Protein AF-A0A5K1GD91-F1 (afdb_monomer_lite)

InterPro domains:
  IPR000073 Alpha/beta hydrolase fold-1 [PF00561] (4-54)
  IPR029058 Alpha/Beta hydrolase fold [G3DSA:3.40.50.1820] (1-76)
  IPR029058 Alpha/Beta hydrolase fold [SSF53474] (4-64)
  IPR044211 Pheophytinase, chloroplastic [PTHR47280] (1-76)

Organism: NCBI:txid210225

Secondary structure (DSSP, 8-state):
---S-EEEEEETHHHHHHHHHHHH-GGGEEEEEEES---GGGGSPPTTT-HHHHTT-TTTT-SSPPHHHHHHHHH-

Structure (mmCIF, N/CA/C/O backbone):
data_AF-A0A5K1GD91-F1
#
_entry.id   AF-A0A5K1GD91-F1
#
loop_
_atom_site.group_PDB
_atom_site.id
_atom_site.type_symbol
_atom_site.label_atom_id
_atom_site.label_alt_id
_atom_site.label_comp_id
_atom_site.label_asym_id
_atom_site.label_entity_id
_atom_site.label_seq_id
_atom_site.pdbx_PDB_ins_code
_atom_site.Cartn_x
_atom_site.Cartn_y
_atom_site.Cartn_z
_atom_site.occupancy
_atom_site.B_iso_or_equiv
_atom_site.auth_seq_id
_atom_site.auth_comp_id
_atom_site.auth_asym_id
_atom_site.auth_atom_id
_atom_site.pdbx_PDB_model_num
ATOM 1 N N . VAL A 1 1 ? -14.812 7.842 16.664 1.00 77.38 1 VAL A N 1
ATOM 2 C CA . VAL A 1 1 ? -14.262 6.604 16.055 1.00 77.38 1 VAL A CA 1
ATOM 3 C C . VAL A 1 1 ? -15.317 6.035 15.116 1.00 77.38 1 VAL A C 1
ATOM 5 O O . VAL A 1 1 ? -16.472 6.037 15.511 1.00 77.38 1 VAL A O 1
ATOM 8 N N . ILE A 1 2 ? -14.963 5.622 13.890 1.00 89.25 2 ILE A N 1
ATOM 9 C CA . ILE A 1 2 ? -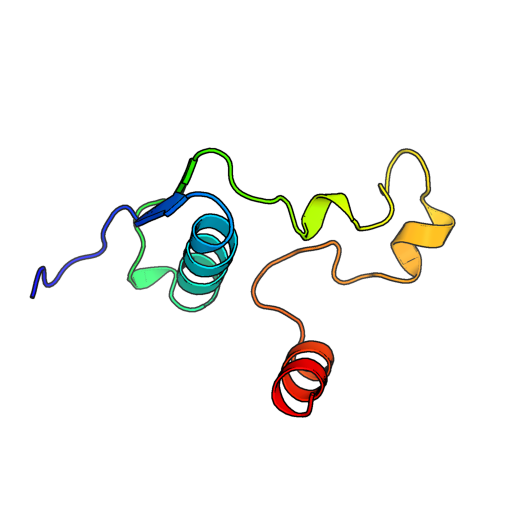15.940 5.185 12.865 1.00 89.25 2 ILE A CA 1
ATOM 10 C C . ILE A 1 2 ? -16.548 3.797 13.165 1.00 89.25 2 ILE A C 1
ATOM 12 O O . ILE A 1 2 ? -17.682 3.545 12.776 1.00 89.25 2 ILE A O 1
ATOM 16 N N . GLY A 1 3 ? -15.843 2.921 13.895 1.00 93.69 3 GLY A N 1
ATOM 17 C CA . GLY A 1 3 ? -16.390 1.653 14.419 1.00 93.69 3 GLY A CA 1
ATOM 18 C C . GLY A 1 3 ? -16.661 0.567 13.371 1.00 93.69 3 GLY A C 1
ATOM 19 O O . GLY A 1 3 ? -17.202 -0.482 13.696 1.00 93.69 3 GLY A O 1
ATOM 20 N N . GLN A 1 4 ? -16.287 0.813 12.119 1.00 96.31 4 GLN A N 1
ATOM 21 C CA . GLN A 1 4 ? -16.460 -0.100 10.996 1.00 96.31 4 GLN A CA 1
ATOM 22 C C . GLN A 1 4 ? -15.294 0.063 10.012 1.00 96.31 4 GLN A C 1
ATOM 24 O O . GLN A 1 4 ? -14.624 1.101 10.044 1.00 96.31 4 GLN A O 1
ATOM 29 N N . PRO A 1 5 ? -15.079 -0.906 9.107 1.00 97.44 5 PRO A N 1
ATOM 30 C CA . PRO A 1 5 ? -14.026 -0.820 8.102 1.00 97.44 5 PRO A CA 1
ATOM 31 C C . PRO A 1 5 ? -14.253 0.364 7.147 1.00 97.44 5 PRO A C 1
ATOM 33 O O . PRO A 1 5 ? -15.403 0.718 6.844 1.00 97.44 5 PRO A O 1
ATOM 36 N N . VAL A 1 6 ? -13.175 0.972 6.646 1.00 97.56 6 VAL A N 1
ATOM 37 C CA . VAL A 1 6 ? -13.226 2.212 5.842 1.00 97.56 6 VAL A CA 1
ATOM 38 C C . VAL A 1 6 ? -12.422 2.124 4.550 1.00 97.56 6 VAL A C 1
ATOM 40 O O . VAL A 1 6 ? -11.534 1.287 4.411 1.00 97.56 6 VAL A O 1
ATOM 43 N N . TYR A 1 7 ? -12.725 3.003 3.597 1.00 97.88 7 TYR A N 1
ATOM 44 C CA . TYR A 1 7 ? -11.849 3.233 2.451 1.00 97.88 7 TYR A CA 1
ATOM 45 C C . TYR A 1 7 ? -10.673 4.113 2.867 1.00 97.88 7 TYR A C 1
ATOM 47 O O . TYR A 1 7 ? -10.861 5.120 3.550 1.00 97.88 7 TYR A O 1
ATOM 55 N N . VAL A 1 8 ? -9.469 3.744 2.437 1.00 97.56 8 VAL A N 1
ATOM 56 C CA . VAL A 1 8 ? -8.237 4.480 2.732 1.00 97.56 8 VAL A CA 1
ATOM 57 C C . VAL A 1 8 ? -7.724 5.119 1.450 1.00 97.56 8 VAL A C 1
ATOM 59 O O . VAL A 1 8 ? -7.584 4.454 0.425 1.00 97.56 8 VAL A O 1
ATOM 62 N N . VAL A 1 9 ? -7.431 6.414 1.502 1.00 97.25 9 VAL A N 1
ATOM 63 C CA . VAL A 1 9 ? -6.848 7.151 0.378 1.00 97.25 9 VAL A CA 1
ATOM 64 C C . VAL A 1 9 ? -5.407 7.494 0.721 1.00 97.25 9 VAL A C 1
ATOM 66 O O . VAL A 1 9 ? -5.144 8.089 1.764 1.00 97.25 9 VAL A O 1
ATOM 69 N N . GLY A 1 10 ? -4.474 7.121 -0.151 1.00 95.44 10 GLY A N 1
ATOM 70 C CA . GLY A 1 10 ? -3.053 7.392 0.026 1.00 95.44 10 GLY A CA 1
ATOM 71 C C . GLY A 1 10 ? -2.483 8.184 -1.143 1.00 95.44 10 GLY A C 1
ATOM 72 O O . GLY A 1 10 ? -2.533 7.715 -2.279 1.00 95.44 10 GLY A O 1
ATOM 73 N N . ASN A 1 11 ? -1.915 9.364 -0.866 1.00 95.06 11 ASN A N 1
ATOM 74 C CA . ASN A 1 11 ? -1.211 10.174 -1.862 1.00 95.06 11 ASN A CA 1
ATOM 75 C C . ASN A 1 11 ? 0.312 10.045 -1.731 1.00 95.06 11 ASN A C 1
ATOM 77 O O . ASN A 1 11 ? 0.826 10.173 -0.620 1.00 95.06 11 ASN A O 1
ATOM 81 N N . SER A 1 12 ? 1.041 9.861 -2.838 1.00 91.25 12 SER A N 1
ATOM 82 C CA . SER A 1 12 ? 2.512 9.734 -2.833 1.00 91.25 12 SER A CA 1
ATOM 83 C C . SER A 1 12 ? 2.991 8.650 -1.846 1.00 91.25 12 SER A C 1
ATOM 85 O O . SER A 1 12 ? 2.552 7.502 -1.951 1.00 91.25 12 SER A O 1
ATOM 87 N N . LEU A 1 13 ? 3.830 8.990 -0.859 1.00 90.06 13 LEU A N 1
ATOM 88 C CA . LEU A 1 13 ? 4.244 8.095 0.230 1.00 90.06 13 LEU A CA 1
ATOM 89 C C . LEU A 1 13 ? 3.051 7.552 1.037 1.00 90.06 13 LEU A C 1
ATOM 91 O O . LEU A 1 13 ? 3.075 6.413 1.496 1.00 90.06 13 LEU A O 1
ATOM 95 N N . GLY A 1 14 ? 1.969 8.321 1.158 1.00 92.56 14 GLY A N 1
ATOM 96 C CA . GLY A 1 14 ? 0.739 7.869 1.804 1.00 92.56 14 GLY A CA 1
ATOM 97 C C . GLY A 1 14 ? 0.115 6.652 1.117 1.00 92.56 14 GLY A C 1
ATOM 98 O O . GLY A 1 14 ? -0.558 5.868 1.776 1.00 92.56 14 GLY A O 1
ATOM 99 N N . GLY A 1 15 ? 0.371 6.443 -0.180 1.00 92.62 15 GLY A N 1
ATOM 100 C CA . GLY A 1 15 ? -0.049 5.233 -0.889 1.00 92.62 15 GLY A CA 1
ATOM 101 C C . GLY A 1 15 ? 0.647 3.972 -0.375 1.00 92.62 15 GLY A C 1
ATOM 102 O O . GLY A 1 15 ? -0.011 2.955 -0.167 1.00 92.62 15 GLY A O 1
ATOM 103 N N . PHE A 1 16 ? 1.950 4.055 -0.084 1.00 89.12 16 PHE A N 1
ATOM 104 C CA . PHE A 1 16 ? 2.694 2.967 0.560 1.00 89.12 16 PHE A CA 1
ATOM 105 C C . PHE A 1 16 ? 2.106 2.637 1.933 1.00 89.12 16 PHE A C 1
ATOM 107 O O . PHE A 1 16 ? 1.821 1.476 2.220 1.00 89.12 16 PHE A O 1
ATOM 114 N N . VAL A 1 17 ? 1.853 3.661 2.752 1.00 91.38 17 VAL A N 1
ATOM 115 C CA . VAL A 1 17 ? 1.262 3.489 4.088 1.00 91.38 17 VAL A CA 1
ATOM 116 C C . VAL A 1 17 ? -0.137 2.873 3.997 1.00 91.38 17 VAL A C 1
ATOM 118 O O . VAL A 1 17 ? -0.448 1.951 4.747 1.00 91.38 17 VAL A O 1
ATOM 121 N N . ALA A 1 18 ? -0.965 3.328 3.053 1.00 94.38 18 ALA A N 1
ATOM 122 C CA . ALA A 1 18 ? -2.321 2.823 2.858 1.00 94.38 18 ALA A CA 1
ATOM 123 C C . ALA A 1 18 ? -2.346 1.337 2.471 1.0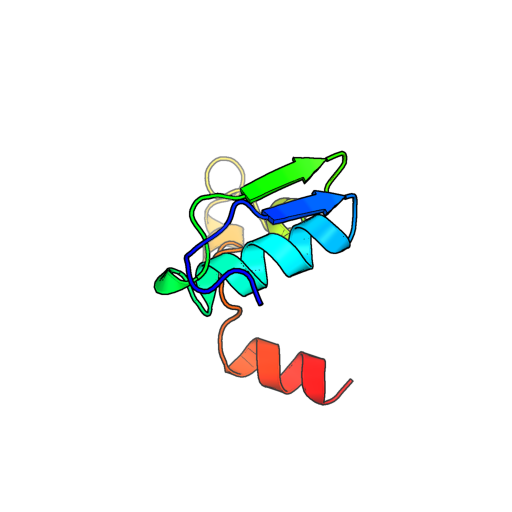0 94.38 18 ALA A C 1
ATOM 125 O O . ALA A 1 18 ? -3.126 0.570 3.035 1.00 94.38 18 ALA A O 1
ATOM 126 N N . VAL A 1 19 ? -1.474 0.911 1.551 1.00 92.31 19 VAL A N 1
ATOM 127 C CA . VAL A 1 19 ? -1.368 -0.505 1.160 1.00 92.31 19 VAL A CA 1
ATOM 128 C C . VAL A 1 19 ? -0.785 -1.347 2.290 1.00 92.31 19 VAL A C 1
ATOM 130 O O . VAL A 1 19 ? -1.274 -2.447 2.537 1.00 92.31 19 VAL A O 1
ATOM 133 N N . TYR A 1 20 ? 0.202 -0.830 3.025 1.00 91.38 20 TYR A N 1
ATOM 134 C CA . TYR A 1 20 ? 0.748 -1.528 4.186 1.00 91.38 20 TYR A CA 1
ATOM 135 C C . TYR A 1 20 ? -0.313 -1.741 5.271 1.00 91.38 20 TYR A C 1
ATOM 137 O O . TYR A 1 20 ? -0.418 -2.840 5.818 1.00 91.38 20 TYR A O 1
ATOM 145 N N . LEU A 1 21 ? -1.134 -0.724 5.544 1.00 94.25 21 LEU A N 1
ATOM 146 C CA . LEU A 1 21 ? -2.256 -0.814 6.475 1.00 94.25 21 LEU A CA 1
ATOM 147 C C . LEU A 1 21 ? -3.280 -1.855 6.013 1.00 94.25 21 LEU A C 1
ATOM 149 O O . LEU A 1 21 ? -3.639 -2.726 6.800 1.00 94.25 21 LEU A O 1
ATOM 153 N N . ALA A 1 22 ? -3.702 -1.794 4.748 1.00 95.00 22 ALA A N 1
ATOM 154 C CA . ALA A 1 22 ? -4.686 -2.712 4.179 1.00 95.00 22 ALA A CA 1
ATOM 155 C C . ALA A 1 22 ? -4.208 -4.168 4.176 1.00 95.00 22 ALA A C 1
ATOM 157 O O . ALA A 1 22 ? -4.992 -5.074 4.428 1.00 95.00 22 ALA A O 1
ATOM 158 N N . ALA A 1 23 ? -2.920 -4.395 3.924 1.00 92.94 23 ALA A N 1
ATOM 159 C CA . ALA A 1 23 ? -2.349 -5.733 3.951 1.00 92.94 23 ALA A CA 1
ATOM 160 C C . ALA A 1 23 ? -2.133 -6.266 5.376 1.00 92.94 23 ALA A C 1
ATOM 162 O O . ALA A 1 23 ? -2.206 -7.471 5.594 1.00 92.94 23 ALA A O 1
ATOM 163 N N . SER A 1 24 ? -1.850 -5.383 6.339 1.00 93.38 24 SER A N 1
ATOM 164 C CA . SER A 1 24 ? -1.585 -5.777 7.731 1.00 93.38 24 SER A CA 1
ATOM 165 C C . SER A 1 24 ? -2.853 -5.903 8.579 1.00 93.38 24 SER A C 1
ATOM 167 O O . SER A 1 24 ? -2.840 -6.644 9.553 1.00 93.38 24 SER A O 1
ATOM 169 N N . ASN A 1 25 ? -3.918 -5.171 8.233 1.00 95.31 25 ASN A N 1
ATOM 170 C CA . ASN A 1 25 ? -5.199 -5.140 8.952 1.00 95.31 25 ASN A CA 1
ATOM 171 C C . ASN A 1 25 ? -6.368 -5.125 7.941 1.00 95.31 25 ASN A C 1
ATOM 173 O O . ASN A 1 25 ? -7.099 -4.128 7.841 1.00 95.31 25 ASN A O 1
ATOM 177 N N . PRO A 1 26 ? -6.518 -6.177 7.113 1.00 95.62 26 PRO A N 1
ATOM 178 C CA . PRO A 1 26 ? -7.525 -6.218 6.051 1.00 95.62 26 PRO A CA 1
ATOM 179 C C . PRO A 1 26 ? -8.960 -6.089 6.580 1.00 95.62 26 PRO A C 1
ATOM 181 O O . PRO A 1 26 ? -9.826 -5.549 5.897 1.00 95.62 26 PRO A O 1
ATOM 184 N N . GLU A 1 27 ? -9.216 -6.513 7.816 1.00 96.69 27 GLU A N 1
ATOM 185 C CA . GLU A 1 27 ? -10.505 -6.382 8.491 1.00 96.69 27 GLU A CA 1
ATOM 186 C C . GLU A 1 27 ? -10.902 -4.929 8.770 1.00 96.69 27 GLU A C 1
ATOM 188 O O . GLU A 1 27 ? -12.079 -4.665 8.988 1.00 96.69 27 GLU A O 1
ATOM 193 N N . LEU A 1 28 ? -9.961 -3.978 8.739 1.00 96.06 28 LEU A N 1
ATOM 194 C CA . LEU A 1 28 ? -10.220 -2.552 8.967 1.00 96.06 28 LEU A CA 1
ATOM 195 C C . LEU A 1 28 ? -10.393 -1.753 7.667 1.00 96.06 28 LEU A C 1
ATOM 197 O O . LEU A 1 28 ? -10.821 -0.594 7.712 1.00 96.06 28 LEU A O 1
ATOM 201 N N . VAL A 1 29 ? -10.085 -2.342 6.506 1.00 97.31 29 VAL A N 1
ATOM 202 C CA . VAL A 1 29 ? -10.003 -1.622 5.227 1.00 97.31 29 VAL A CA 1
ATOM 203 C C . VAL A 1 29 ? -10.961 -2.207 4.188 1.00 97.31 29 VAL A C 1
ATOM 205 O O . VAL A 1 29 ? -10.788 -3.323 3.715 1.00 97.31 29 VAL A O 1
ATOM 208 N N . LYS A 1 30 ? -11.951 -1.413 3.759 1.00 97.69 30 LYS A N 1
ATOM 209 C CA . LYS A 1 30 ? -12.883 -1.767 2.664 1.00 97.69 30 LYS A CA 1
ATOM 210 C C . LYS A 1 30 ? -12.238 -1.691 1.281 1.00 97.69 30 LYS A C 1
ATOM 212 O O . LYS A 1 30 ? -12.713 -2.318 0.341 1.00 97.69 30 LYS A O 1
ATOM 217 N N . GLY A 1 31 ? -11.196 -0.879 1.141 1.00 96.50 31 GLY A N 1
ATOM 218 C CA . GLY A 1 31 ? -10.470 -0.697 -0.109 1.00 96.50 31 GLY A CA 1
ATOM 219 C C . GLY A 1 31 ? -9.473 0.452 -0.026 1.00 96.50 31 GLY A C 1
ATOM 220 O O . GLY A 1 31 ? -9.532 1.273 0.893 1.00 96.50 31 GLY A O 1
ATOM 221 N N . VAL A 1 32 ? -8.570 0.515 -1.005 1.00 96.25 32 VAL A N 1
ATOM 222 C CA . VAL A 1 32 ? -7.514 1.531 -1.079 1.00 96.25 32 VAL A CA 1
ATOM 223 C C . VAL A 1 32 ? -7.611 2.304 -2.391 1.00 96.25 32 VAL A C 1
ATOM 225 O O . VAL A 1 32 ? -7.710 1.706 -3.457 1.00 96.25 32 VAL A O 1
ATOM 228 N N . THR A 1 33 ? -7.551 3.633 -2.316 1.00 96.81 33 THR A N 1
ATOM 229 C CA . THR A 1 33 ? -7.382 4.523 -3.475 1.00 96.81 33 THR A CA 1
ATOM 230 C C . THR A 1 33 ? -5.989 5.138 -3.444 1.00 96.81 33 THR A C 1
ATOM 232 O O . THR A 1 33 ? -5.586 5.729 -2.441 1.00 96.81 33 THR A O 1
ATOM 235 N N . LEU A 1 34 ? -5.257 5.012 -4.548 1.00 94.44 34 LEU A N 1
ATOM 236 C CA . LEU A 1 34 ? -3.880 5.479 -4.678 1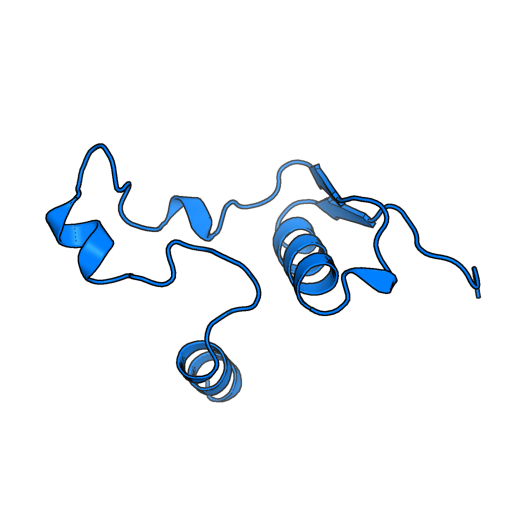.00 94.44 34 LEU A CA 1
ATOM 237 C C . LEU A 1 34 ? -3.825 6.714 -5.577 1.00 94.44 34 LEU A C 1
ATOM 239 O O . LEU A 1 34 ? -4.156 6.639 -6.757 1.00 94.44 34 LEU A O 1
ATOM 243 N N . LEU A 1 35 ? -3.396 7.846 -5.019 1.00 94.38 35 LEU A N 1
ATOM 244 C CA . LEU A 1 35 ? -3.299 9.126 -5.722 1.00 94.38 35 LEU A CA 1
ATOM 245 C C . LEU A 1 35 ? -1.831 9.481 -5.927 1.00 94.38 35 LEU A C 1
ATOM 247 O O . LEU A 1 35 ? -1.112 9.685 -4.956 1.00 94.38 35 LEU A O 1
ATOM 251 N N . ASN A 1 36 ? -1.348 9.526 -7.171 1.00 91.50 36 ASN A N 1
ATOM 252 C CA . ASN A 1 36 ? 0.070 9.809 -7.457 1.00 91.50 36 ASN A CA 1
ATOM 253 C C . ASN A 1 36 ? 1.029 8.995 -6.560 1.00 91.50 36 ASN A C 1
ATOM 255 O O . ASN A 1 36 ? 2.055 9.499 -6.102 1.00 91.50 36 ASN A O 1
ATOM 259 N N . ALA A 1 37 ? 0.624 7.775 -6.195 1.00 86.06 37 ALA A N 1
ATOM 260 C CA . ALA A 1 37 ? 1.316 6.988 -5.192 1.00 86.06 37 ALA A CA 1
ATOM 261 C C . ALA A 1 37 ? 2.619 6.469 -5.780 1.00 86.06 37 ALA A C 1
ATOM 263 O O . ALA A 1 37 ? 2.622 5.936 -6.889 1.00 86.06 37 ALA A O 1
ATOM 264 N N . THR A 1 38 ? 3.710 6.594 -5.028 1.00 70.88 38 THR A N 1
ATOM 265 C CA . THR A 1 38 ? 5.006 6.080 -5.464 1.00 70.88 38 THR A CA 1
ATOM 266 C C . THR A 1 38 ? 4.935 4.555 -5.479 1.00 70.88 38 THR A C 1
ATOM 268 O O . THR A 1 38 ? 4.774 3.949 -4.414 1.00 70.88 38 THR A O 1
ATOM 271 N N . PRO A 1 39 ? 5.036 3.901 -6.649 1.00 63.16 39 PRO A N 1
ATOM 272 C CA . PRO A 1 39 ? 4.968 2.459 -6.711 1.00 63.16 39 PRO A CA 1
ATOM 273 C C . PRO A 1 39 ? 6.322 1.904 -6.273 1.00 63.16 39 PRO A C 1
ATOM 275 O O . PRO A 1 39 ? 7.190 1.662 -7.104 1.00 63.16 39 PRO A O 1
ATOM 278 N N . PHE A 1 40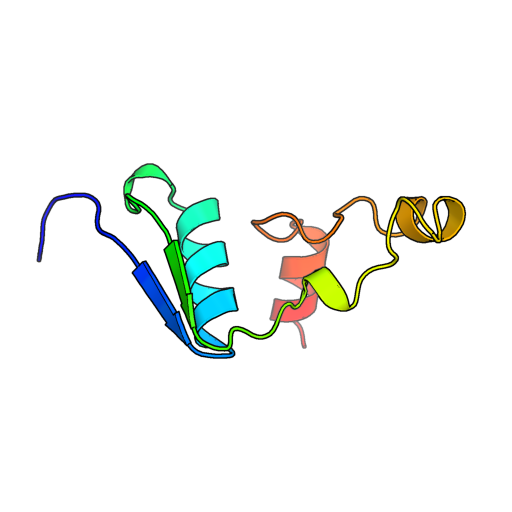 ? 6.530 1.689 -4.973 1.00 68.31 40 PHE A N 1
ATOM 279 C CA . PHE A 1 40 ? 7.756 1.032 -4.493 1.00 68.31 40 PHE A CA 1
ATOM 280 C C . PHE A 1 40 ? 7.915 -0.385 -5.085 1.00 68.31 40 PHE A C 1
ATOM 282 O O . PHE A 1 40 ? 9.029 -0.872 -5.241 1.00 68.31 40 PHE A O 1
ATOM 289 N N . TRP A 1 41 ? 6.814 -1.004 -5.524 1.00 67.25 41 TRP A N 1
ATOM 290 C CA . TRP A 1 41 ? 6.782 -2.225 -6.342 1.00 67.25 41 TRP A CA 1
ATOM 291 C C . TRP A 1 41 ? 7.359 -2.048 -7.760 1.00 67.25 41 TRP A C 1
ATOM 293 O O . TRP A 1 41 ? 7.833 -3.015 -8.346 1.00 67.25 41 TRP A O 1
ATOM 303 N N . GLY A 1 42 ? 7.373 -0.831 -8.310 1.00 61.16 42 GLY A N 1
ATOM 304 C CA . GLY A 1 42 ? 7.940 -0.522 -9.629 1.00 61.16 42 GLY A CA 1
ATOM 305 C C . GLY A 1 42 ? 9.472 -0.509 -9.676 1.00 61.16 42 GLY A C 1
ATOM 306 O O . GLY A 1 42 ? 10.039 -0.486 -10.763 1.00 61.16 42 GLY A O 1
ATOM 307 N N . LEU A 1 43 ? 10.145 -0.543 -8.520 1.00 70.94 43 LEU A N 1
ATOM 308 C CA . LEU A 1 43 ? 11.608 -0.647 -8.423 1.00 70.94 43 LEU A CA 1
ATOM 309 C C . LEU A 1 43 ? 12.106 -2.100 -8.450 1.00 70.94 43 LEU A C 1
ATOM 311 O O . LEU A 1 43 ? 13.311 -2.340 -8.502 1.00 70.94 43 LEU A O 1
ATOM 315 N N . LEU A 1 44 ? 11.195 -3.075 -8.396 1.00 82.12 44 LEU A N 1
ATOM 316 C CA . LEU A 1 44 ? 11.544 -4.490 -8.401 1.00 82.12 44 LEU A CA 1
ATOM 317 C C . LEU A 1 44 ? 11.650 -5.034 -9.831 1.00 82.12 44 LEU A C 1
ATOM 319 O O . LEU A 1 44 ? 10.964 -4.547 -10.734 1.00 82.12 44 LEU A O 1
ATOM 323 N N . PRO A 1 45 ? 12.483 -6.066 -10.065 1.00 83.00 45 PRO A N 1
ATOM 324 C CA . PRO A 1 45 ? 12.612 -6.654 -11.390 1.00 83.00 45 PRO A CA 1
ATOM 325 C C . PRO A 1 45 ? 11.270 -7.201 -11.881 1.00 83.00 45 PRO A C 1
ATOM 327 O O . PRO A 1 45 ? 10.640 -8.024 -11.216 1.00 83.00 45 PRO A O 1
ATOM 330 N N . ASN A 1 46 ? 10.849 -6.776 -13.072 1.00 83.31 46 ASN A N 1
ATOM 331 C CA . ASN A 1 46 ? 9.612 -7.257 -13.675 1.00 83.31 46 ASN A CA 1
ATOM 332 C C . ASN A 1 46 ? 9.750 -8.759 -14.025 1.00 83.31 46 ASN A C 1
ATOM 334 O O . ASN A 1 46 ? 10.681 -9.137 -14.742 1.00 83.31 46 ASN A O 1
ATOM 338 N N . PRO A 1 47 ? 8.843 -9.630 -13.547 1.00 83.69 47 PRO A N 1
ATOM 339 C CA . PRO A 1 47 ? 8.941 -11.076 -13.746 1.00 83.69 47 PRO A CA 1
ATOM 340 C C . PRO A 1 47 ? 8.730 -11.520 -15.200 1.00 83.69 47 PRO A C 1
ATOM 342 O O . PRO A 1 47 ? 9.215 -12.586 -15.573 1.00 83.69 47 PRO A O 1
ATOM 345 N N . VAL A 1 48 ? 8.048 -10.714 -16.020 1.00 86.88 48 VAL A N 1
ATOM 346 C CA . VAL A 1 48 ? 7.818 -10.975 -17.449 1.00 86.88 48 VAL A CA 1
ATOM 347 C C . VAL A 1 48 ? 9.059 -10.626 -18.265 1.00 86.88 48 VAL A C 1
ATOM 349 O O . VAL A 1 48 ? 9.508 -11.432 -19.074 1.00 86.88 48 VAL A O 1
ATOM 352 N N . THR A 1 49 ? 9.648 -9.447 -18.046 1.00 88.81 49 THR A N 1
ATOM 353 C CA . THR A 1 49 ? 10.815 -8.998 -18.829 1.00 88.81 49 THR A CA 1
ATOM 354 C C . THR A 1 49 ? 12.139 -9.543 -18.292 1.00 88.81 49 THR A C 1
ATOM 356 O O . THR A 1 49 ? 13.087 -9.713 -19.053 1.00 88.81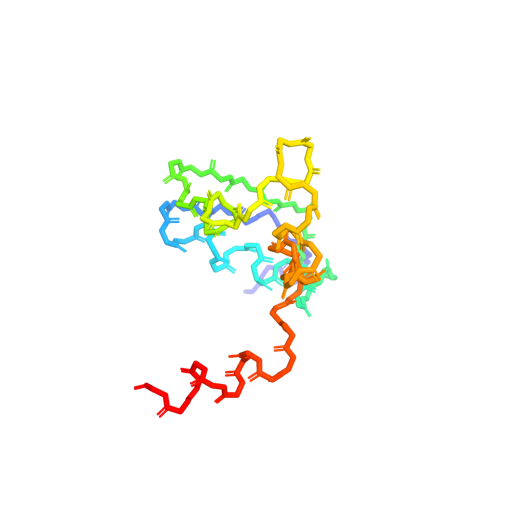 49 THR A O 1
ATOM 359 N N . SER A 1 50 ? 12.215 -9.828 -16.988 1.00 88.56 50 SER A N 1
ATOM 360 C CA . SER A 1 50 ? 13.454 -10.162 -16.274 1.00 88.56 50 SER A CA 1
ATOM 361 C C . SER A 1 50 ? 13.274 -11.335 -15.289 1.00 88.56 50 SER A C 1
ATOM 363 O O . SER A 1 50 ? 13.580 -11.201 -14.099 1.00 88.56 50 SER A O 1
ATOM 365 N N . PRO A 1 51 ? 12.842 -12.528 -15.747 1.00 88.81 51 PRO A N 1
ATOM 366 C CA . PRO A 1 51 ? 12.445 -13.642 -14.876 1.00 88.81 51 PRO A CA 1
ATOM 367 C C . PRO A 1 51 ? 13.564 -14.159 -13.962 1.00 88.81 51 PRO A C 1
ATOM 369 O O . PRO A 1 51 ? 13.309 -14.547 -12.824 1.00 88.81 51 PRO A O 1
ATOM 372 N N . LYS A 1 52 ? 14.823 -14.156 -14.425 1.00 90.56 52 LYS A N 1
ATOM 373 C CA . LYS A 1 52 ? 15.970 -14.589 -13.605 1.00 90.56 52 LYS A CA 1
ATOM 374 C C . LYS A 1 52 ? 16.247 -13.624 -12.448 1.00 90.56 52 LYS A C 1
ATOM 376 O O . LYS A 1 52 ? 16.506 -14.081 -11.342 1.00 90.56 52 LYS A O 1
ATOM 381 N N . LEU A 1 53 ? 16.155 -12.315 -12.695 1.00 87.00 53 LEU A N 1
ATOM 382 C CA . LEU A 1 53 ? 16.346 -11.289 -11.666 1.00 87.00 53 LEU A CA 1
ATOM 383 C C . LEU A 1 53 ? 15.168 -11.255 -10.689 1.00 87.00 53 LEU A C 1
ATOM 385 O O . LEU A 1 53 ? 15.384 -11.144 -9.488 1.00 87.00 53 LEU A O 1
ATOM 389 N N . ALA A 1 54 ? 13.937 -11.426 -11.176 1.00 86.62 54 ALA A N 1
ATOM 390 C CA . ALA A 1 54 ? 12.748 -11.459 -10.324 1.00 86.62 54 ALA A CA 1
ATOM 391 C C . ALA A 1 54 ? 12.792 -12.600 -9.290 1.00 86.62 54 ALA A C 1
ATOM 393 O O . ALA A 1 54 ? 12.371 -12.415 -8.153 1.00 86.62 54 ALA A O 1
ATOM 394 N N . ARG A 1 55 ? 13.385 -13.755 -9.633 1.00 86.06 55 ARG A N 1
ATOM 395 C CA . ARG A 1 55 ? 13.577 -14.879 -8.692 1.00 86.06 55 ARG A CA 1
ATOM 396 C C . ARG A 1 55 ? 14.477 -14.548 -7.499 1.00 86.06 55 ARG A C 1
ATOM 398 O O . ARG A 1 55 ? 14.347 -15.196 -6.466 1.00 86.06 55 ARG A O 1
ATOM 405 N N . LEU A 1 56 ? 15.367 -13.562 -7.624 1.00 84.56 56 LEU A N 1
ATOM 406 C CA . LEU A 1 56 ? 16.220 -13.106 -6.519 1.00 84.56 56 LEU A CA 1
ATOM 407 C C . LEU A 1 56 ? 15.457 -12.217 -5.523 1.00 84.56 56 LEU A C 1
ATOM 409 O O . LEU A 1 56 ? 15.896 -12.057 -4.389 1.00 84.56 56 LEU A O 1
ATOM 413 N N . PHE A 1 57 ? 14.299 -11.683 -5.922 1.00 80.12 57 PHE A N 1
ATOM 414 C CA . PHE A 1 57 ? 13.420 -10.860 -5.094 1.00 80.12 57 PHE A CA 1
ATOM 415 C C . PHE A 1 57 ? 12.040 -11.525 -4.976 1.00 80.12 57 PHE A C 1
ATOM 417 O O . PHE A 1 57 ? 11.047 -10.979 -5.464 1.00 80.12 57 PHE A O 1
ATOM 424 N N . PRO A 1 58 ? 11.942 -12.699 -4.315 1.00 70.25 58 PRO A N 1
ATOM 425 C CA . PRO A 1 58 ? 10.719 -13.509 -4.288 1.00 70.25 58 PRO A CA 1
ATOM 426 C C . PRO A 1 58 ? 9.526 -12.782 -3.658 1.00 70.25 58 PRO A C 1
ATOM 428 O O . PRO A 1 58 ? 8.380 -13.127 -3.914 1.00 70.25 58 PRO A O 1
ATOM 431 N N . TRP A 1 59 ? 9.796 -11.749 -2.858 1.00 75.06 59 TRP A N 1
ATOM 432 C CA . TRP A 1 59 ? 8.787 -10.898 -2.244 1.00 75.06 59 TRP A CA 1
ATOM 433 C C . TRP A 1 59 ? 7.969 -10.079 -3.261 1.00 75.06 59 TRP A C 1
ATOM 435 O O . TRP A 1 59 ? 6.865 -9.660 -2.924 1.00 75.06 59 TRP A O 1
ATOM 445 N N . ALA A 1 60 ? 8.460 -9.881 -4.493 1.00 75.62 60 ALA A N 1
ATOM 446 C CA . ALA A 1 60 ? 7.738 -9.293 -5.633 1.00 75.62 60 ALA A CA 1
ATOM 447 C C . ALA A 1 60 ? 6.947 -7.993 -5.347 1.00 75.62 60 ALA A C 1
ATOM 449 O O . ALA A 1 60 ? 6.045 -7.634 -6.100 1.00 75.62 60 ALA A O 1
ATOM 450 N N . GLY A 1 61 ? 7.267 -7.279 -4.262 1.00 76.88 61 GLY A N 1
ATOM 451 C CA . GLY A 1 61 ? 6.582 -6.052 -3.860 1.00 76.88 61 GLY A CA 1
ATOM 452 C C . GLY A 1 61 ? 5.212 -6.295 -3.234 1.00 76.88 61 GLY A C 1
ATOM 453 O O . GLY A 1 61 ? 4.395 -5.380 -3.207 1.00 76.88 61 GLY A O 1
ATOM 454 N N . THR A 1 62 ? 4.943 -7.515 -2.767 1.00 80.25 62 THR A N 1
ATOM 455 C CA . THR A 1 62 ? 3.705 -7.878 -2.058 1.00 80.25 62 THR A CA 1
ATOM 456 C C . THR A 1 62 ? 3.659 -7.245 -0.670 1.00 80.25 62 THR A C 1
ATOM 458 O O . THR A 1 62 ? 4.678 -6.853 -0.134 1.00 80.25 62 THR A O 1
ATOM 461 N N . PHE A 1 63 ? 2.497 -7.075 -0.052 1.00 83.69 63 PHE A N 1
ATOM 462 C CA . PHE A 1 63 ? 2.424 -6.509 1.300 1.00 83.69 63 PHE A CA 1
ATOM 463 C C . PHE A 1 63 ? 1.732 -7.500 2.240 1.00 83.69 63 PHE A C 1
ATOM 465 O O . PHE A 1 63 ? 0.873 -8.249 1.771 1.00 83.69 63 PHE A O 1
ATOM 472 N N . PRO A 1 64 ? 2.077 -7.510 3.543 1.00 82.75 64 PRO A N 1
ATOM 473 C CA . PRO A 1 64 ? 3.130 -6.711 4.188 1.00 82.75 64 PRO A CA 1
ATOM 474 C C . PRO A 1 64 ? 4.557 -7.137 3.779 1.00 82.75 64 PRO A C 1
ATOM 476 O O . PRO A 1 64 ? 4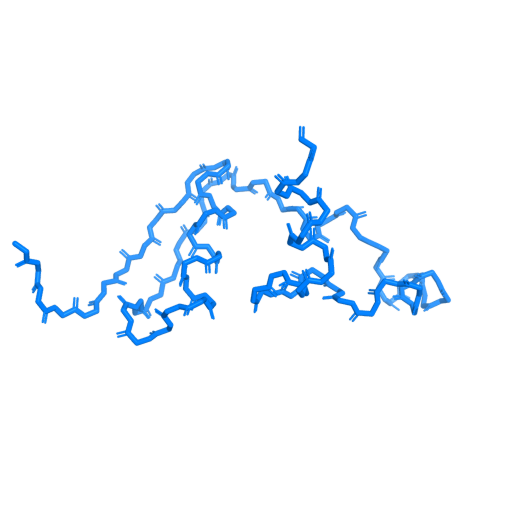.767 -8.186 3.173 1.00 82.75 64 PRO A O 1
ATOM 479 N N . LEU A 1 65 ? 5.551 -6.293 4.086 1.00 82.69 65 LEU A N 1
ATOM 480 C CA . LEU A 1 65 ? 6.974 -6.603 3.862 1.00 82.69 65 LEU A CA 1
ATOM 481 C C . LEU A 1 65 ? 7.372 -7.909 4.587 1.00 82.69 65 LEU A C 1
ATOM 483 O O . LEU A 1 65 ? 6.886 -8.142 5.697 1.00 82.69 65 LEU A O 1
ATOM 487 N N . PRO A 1 66 ? 8.303 -8.729 4.055 1.00 83.69 66 PRO A N 1
ATOM 488 C CA . PRO A 1 66 ? 8.778 -9.923 4.741 1.00 83.69 66 PRO A CA 1
ATOM 489 C C . PRO A 1 66 ? 9.475 -9.524 6.036 1.00 83.69 66 PRO A C 1
ATOM 491 O O . PRO A 1 66 ? 10.181 -8.512 6.082 1.00 83.69 66 PRO A O 1
ATOM 494 N N . GLN A 1 67 ? 9.358 -10.361 7.067 1.00 82.88 67 GLN A N 1
ATOM 495 C CA . GLN A 1 67 ? 9.859 -10.043 8.406 1.00 82.88 67 GLN A CA 1
ATOM 496 C C . GLN A 1 67 ? 11.342 -9.638 8.425 1.00 82.88 67 GLN A C 1
ATOM 498 O O . GLN A 1 67 ? 11.725 -8.734 9.161 1.00 82.88 67 GLN A O 1
ATOM 503 N N . ASN A 1 68 ? 12.176 -10.276 7.601 1.00 80.38 68 ASN A N 1
ATOM 504 C CA . ASN A 1 68 ? 13.606 -9.967 7.522 1.00 80.38 68 ASN A CA 1
ATOM 505 C C . ASN A 1 68 ? 13.871 -8.562 6.956 1.00 80.38 68 ASN A C 1
ATOM 507 O O . ASN A 1 68 ? 14.759 -7.869 7.440 1.00 80.38 68 ASN A O 1
ATOM 511 N N . LEU A 1 69 ? 13.077 -8.122 5.974 1.00 79.00 69 LEU A N 1
ATOM 512 C CA . LEU A 1 69 ? 13.192 -6.784 5.389 1.00 79.00 69 LEU A CA 1
ATOM 513 C C . LEU A 1 69 ? 12.639 -5.716 6.337 1.00 79.00 69 LEU A C 1
ATOM 515 O O . LEU A 1 69 ? 13.223 -4.646 6.458 1.00 79.00 69 LEU A O 1
ATOM 519 N N . LYS A 1 70 ? 11.555 -6.032 7.058 1.00 79.81 70 LYS A N 1
ATOM 520 C CA . LYS A 1 70 ? 11.013 -5.167 8.112 1.00 79.81 70 LYS A CA 1
ATOM 521 C C . LYS A 1 70 ? 12.055 -4.902 9.205 1.00 79.81 70 LYS A C 1
ATOM 523 O O . LYS A 1 70 ? 12.322 -3.748 9.504 1.00 79.81 70 LYS A O 1
ATOM 528 N N . LYS A 1 71 ? 12.707 -5.955 9.714 1.00 82.00 71 LYS A N 1
ATOM 529 C CA . LYS A 1 71 ? 13.781 -5.841 10.719 1.00 82.00 71 LYS A CA 1
ATOM 530 C C . LYS A 1 71 ? 14.969 -5.004 10.237 1.00 82.00 71 LYS A C 1
ATOM 532 O O . LYS A 1 71 ? 15.547 -4.273 11.026 1.00 82.00 71 LYS A O 1
ATOM 537 N N . PHE A 1 72 ? 15.344 -5.121 8.961 1.00 80.12 72 PHE A N 1
ATOM 538 C CA . PHE A 1 72 ? 16.410 -4.303 8.380 1.00 80.12 72 PHE A CA 1
ATOM 539 C C . PHE A 1 72 ? 16.023 -2.819 8.329 1.00 80.12 72 PHE A C 1
ATOM 541 O O . PHE A 1 72 ? 16.801 -1.980 8.760 1.00 80.12 72 PHE A O 1
ATOM 548 N N . LEU A 1 73 ? 14.815 -2.502 7.852 1.00 73.69 73 LEU A N 1
ATOM 549 C CA . LEU A 1 73 ? 14.319 -1.122 7.790 1.00 73.69 73 LEU A CA 1
ATOM 550 C C . LEU A 1 73 ? 14.091 -0.498 9.172 1.00 73.69 73 LEU A C 1
ATOM 552 O O . LEU A 1 73 ? 14.192 0.709 9.298 1.00 73.69 73 LEU A O 1
ATOM 556 N N . GLU A 1 74 ? 13.769 -1.295 10.192 1.00 76.75 74 GLU A N 1
ATOM 557 C CA . GLU A 1 74 ? 13.663 -0.827 11.584 1.00 76.75 74 GLU A CA 1
ATOM 558 C C . GLU A 1 74 ? 15.034 -0.547 12.227 1.00 76.75 74 GLU A C 1
ATOM 560 O O . GLU A 1 74 ? 15.098 0.125 13.253 1.00 76.75 74 GLU A O 1
ATOM 565 N N . PHE A 1 75 ? 16.118 -1.086 11.659 1.00 73.19 75 PHE A N 1
ATOM 566 C CA . PHE A 1 75 ? 17.480 -0.933 12.175 1.00 73.19 75 PHE A CA 1
ATOM 567 C C . PHE A 1 75 ? 18.256 0.228 11.528 1.00 73.19 75 PHE A C 1
ATOM 569 O O . PHE A 1 75 ? 19.223 0.706 12.119 1.00 73.19 75 PHE A O 1
ATOM 576 N N . VAL A 1 76 ? 17.860 0.655 10.324 1.00 51.12 76 VAL A N 1
ATOM 577 C CA . VAL A 1 76 ? 18.442 1.790 9.579 1.00 51.12 76 VAL A CA 1
ATOM 578 C C . VAL A 1 76 ? 17.715 3.081 9.931 1.00 51.12 76 VAL A C 1
ATOM 580 O O . VAL A 1 76 ? 18.417 4.087 10.169 1.00 51.12 76 VAL A O 1
#

Radius of gyration: 14.35 Å; chains: 1; bounding box: 35×25×35 Å

pLDDT: mean 86.07, std 10.01, range [51.12, 97.88]

Sequence (76 aa):
VIGQPVYVVGNSLGGFVAVYLAASNPELVKGVTLLNATPFWGLLPNPVTSPKLARLFPWAGTFPLPQNLKKFLEFV

Foldseek 3Di:
DPPAAEEEEAEACRQVVNQQCCQVCVRRHPYYHYHPYDLPLVVADDCVVCVPRNVVVVCSSHPDDPPVVVVVVVVD